Protein AF-A0A6P0TQ63-F1 (afdb_monomer)

Solvent-accessible surface area (backbone atoms only — not comparable to full-atom values): 8369 Å² total; per-residue (Å²): 56,49,77,62,45,78,77,49,82,92,78,60,78,89,77,54,54,70,71,58,41,39,39,38,28,65,90,31,95,62,35,43,60,29,34,37,50,71,69,49,43,51,52,42,26,65,61,61,66,53,63,97,56,58,50,64,32,22,23,27,24,18,20,85,80,46,47,73,66,56,53,50,51,51,52,52,38,28,59,70,70,43,59,78,96,61,38,52,49,78,66,51,50,52,52,35,56,47,24,26,52,54,20,53,70,36,85,55,59,41,64,47,73,55,70,59,81,83,46,37,89,38,50,60,67,58,52,23,61,74,46,61,58,54,60,67,63,50,49,53,65,68,62,69,60,76,88,128

Mean predicted aligned error: 5.59 Å

pLDDT: mean 84.67, std 12.22, range [37.53, 96.81]

Foldseek 3Di:
DQVVVVVFQDDDPVVADPLCCCAADPPHPNHQQLHADRVLQRLQCLLQVPHNQQRSLQSLLQAPPRDPVSLVVVLCCLQPPDPPVSHDDPLSVVSSVLSSVNSVPWPRGNSRPDDCVVCSVPDSVVVCVVRVNDNVVSCCSNPVDDDD

Sequence (148 aa):
MAEALSNFSLNKQSEIPWLVRLLENPKSPLALPGNIDLFGHDCLHLLLAQGTSGADEFTMGNDLKTNGLHILIFKVFTQFFYPVKYRFTSYQLQIFDRGLILGRQLRTRNIHQFDFKLVLDKTIAEMRSQFGIDLKQLEEFIYSIEPI

Radius of gyration: 14.85 Å; Cα contacts (8 Å, |Δi|>4): 177; chains: 1; bounding box: 40×33×35 Å

Structure (mmCIF, N/CA/C/O backbone):
data_AF-A0A6P0TQ63-F1
#
_entry.id   AF-A0A6P0TQ63-F1
#
loop_
_atom_site.group_PDB
_atom_site.id
_atom_site.type_symbol
_atom_site.label_atom_id
_atom_site.label_alt_id
_atom_site.label_comp_id
_atom_site.label_asym_id
_atom_site.label_entity_id
_atom_site.label_seq_id
_atom_site.pdbx_PDB_ins_code
_atom_site.Cartn_x
_atom_site.Cartn_y
_atom_site.Cartn_z
_atom_site.occupancy
_atom_site.B_iso_or_equiv
_atom_site.auth_seq_id
_atom_site.auth_comp_id
_atom_site.auth_asym_id
_atom_site.auth_atom_id
_atom_site.pdbx_PDB_model_num
ATOM 1 N N . MET A 1 1 ? -15.735 8.140 6.701 1.00 81.25 1 MET A N 1
ATOM 2 C CA . MET A 1 1 ? -14.989 7.582 5.553 1.00 81.25 1 MET A CA 1
ATOM 3 C C . MET A 1 1 ? -15.739 7.871 4.261 1.00 81.25 1 MET A C 1
ATOM 5 O O . MET A 1 1 ? -15.124 8.358 3.322 1.00 81.25 1 MET A O 1
ATOM 9 N N . ALA A 1 2 ? -17.060 7.650 4.232 1.00 80.06 2 ALA A N 1
ATOM 10 C CA . ALA A 1 2 ? -17.906 7.876 3.055 1.00 80.06 2 ALA A CA 1
ATOM 11 C C . ALA A 1 2 ? -17.765 9.274 2.412 1.00 80.06 2 ALA A C 1
ATOM 13 O O . ALA A 1 2 ? -17.568 9.364 1.206 1.00 80.06 2 ALA A O 1
ATOM 14 N N . GLU A 1 3 ? -17.802 10.348 3.208 1.00 79.62 3 GLU A N 1
ATOM 15 C CA . GLU A 1 3 ? -17.680 11.732 2.712 1.00 79.62 3 GLU A CA 1
ATOM 16 C C . GLU A 1 3 ? -16.316 12.026 2.058 1.00 79.62 3 GLU A C 1
ATOM 18 O O . GLU A 1 3 ? -16.228 12.731 1.056 1.00 79.62 3 GLU A O 1
ATOM 23 N N . ALA A 1 4 ? -15.234 11.455 2.591 1.00 77.75 4 ALA A N 1
ATOM 24 C CA . ALA A 1 4 ? -13.902 11.624 2.015 1.00 77.75 4 ALA A CA 1
ATOM 25 C C . ALA A 1 4 ? -13.747 10.833 0.702 1.00 77.75 4 ALA A C 1
ATOM 27 O O . ALA A 1 4 ? -13.147 11.332 -0.246 1.00 77.75 4 ALA A O 1
ATOM 28 N N . LEU A 1 5 ? -14.340 9.635 0.624 1.00 78.62 5 LEU A N 1
ATOM 29 C CA . LEU A 1 5 ? -14.336 8.785 -0.573 1.00 78.62 5 LEU A CA 1
ATOM 30 C C . LEU A 1 5 ? -15.142 9.38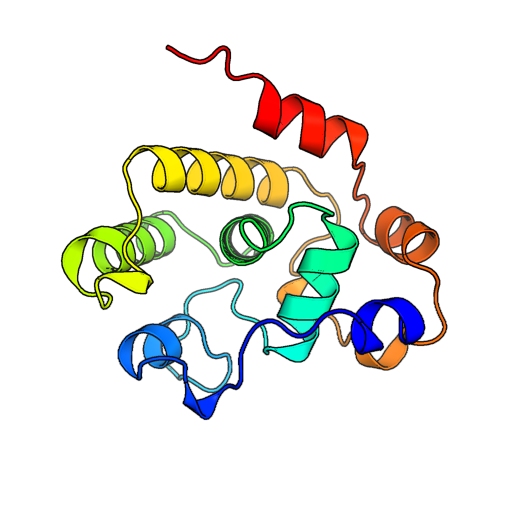0 -1.730 1.00 78.62 5 LEU A C 1
ATOM 32 O O . LEU A 1 5 ? -14.723 9.262 -2.875 1.00 78.62 5 LEU A O 1
ATOM 36 N N . SER A 1 6 ? -16.272 10.051 -1.473 1.00 73.75 6 SER A N 1
ATOM 37 C CA . SER A 1 6 ? -17.058 10.665 -2.559 1.00 73.75 6 SER A CA 1
ATOM 38 C C . SER A 1 6 ? -16.285 11.743 -3.323 1.00 73.75 6 SER A C 1
ATOM 40 O O . SER A 1 6 ? -16.593 12.012 -4.480 1.00 73.75 6 SER A O 1
ATOM 42 N N . ASN A 1 7 ? -15.265 12.324 -2.690 1.00 70.12 7 ASN A N 1
ATOM 43 C CA . ASN A 1 7 ? -14.386 13.330 -3.280 1.00 70.12 7 ASN A CA 1
ATOM 44 C C . ASN A 1 7 ? -13.062 12.740 -3.803 1.00 70.12 7 ASN A C 1
ATOM 46 O O . ASN A 1 7 ? -12.235 13.477 -4.335 1.00 70.12 7 ASN A O 1
ATOM 50 N N . PHE A 1 8 ? -12.851 11.427 -3.656 1.00 67.62 8 PHE A N 1
ATOM 51 C CA . PHE A 1 8 ? -11.594 10.743 -3.943 1.00 67.62 8 PHE A CA 1
ATOM 52 C C . PHE A 1 8 ? -11.859 9.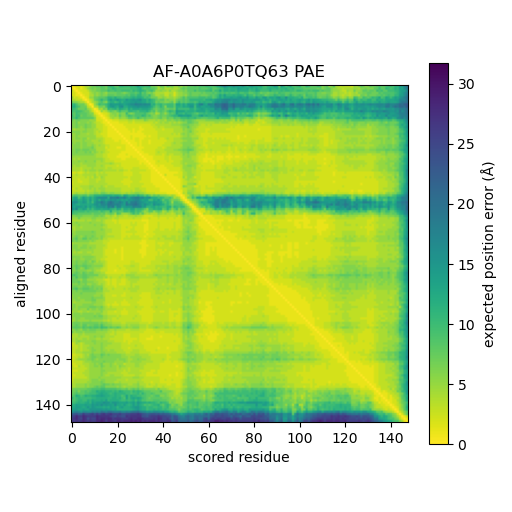481 -4.775 1.00 67.62 8 PHE A C 1
ATOM 54 O O . PHE A 1 8 ? -12.184 8.424 -4.246 1.00 67.62 8 PHE A O 1
ATOM 61 N N . SER A 1 9 ? -11.730 9.588 -6.099 1.00 63.28 9 SER A N 1
ATOM 62 C CA . SER A 1 9 ? -11.737 8.430 -6.999 1.00 63.28 9 SER A CA 1
ATOM 63 C C . SER A 1 9 ? -10.644 8.608 -8.040 1.00 63.28 9 SER A C 1
ATOM 65 O O . SER A 1 9 ? -10.647 9.590 -8.783 1.00 63.28 9 SER A O 1
ATOM 67 N N . LEU A 1 10 ? -9.685 7.681 -8.057 1.00 63.53 10 LEU A N 1
ATOM 68 C CA . LEU A 1 10 ? -8.471 7.836 -8.856 1.00 63.53 10 LEU A CA 1
ATOM 69 C C . LEU A 1 10 ? -8.588 7.214 -10.245 1.00 63.53 10 LEU A C 1
ATOM 71 O O . LEU A 1 10 ? -8.176 7.841 -11.214 1.00 63.53 10 LEU A O 1
ATOM 75 N N . ASN A 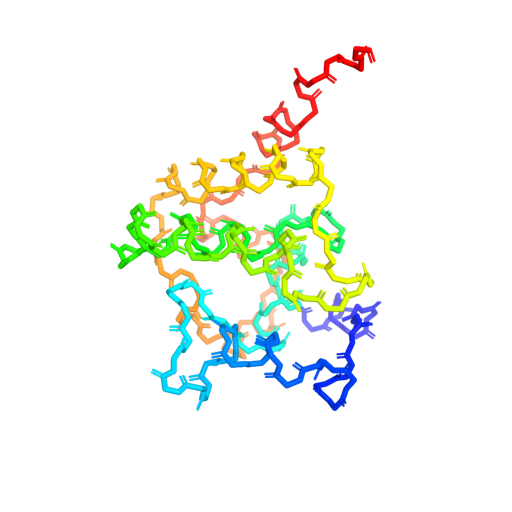1 11 ? -9.132 5.999 -10.366 1.00 64.38 11 ASN A N 1
ATOM 76 C CA . ASN A 1 11 ? -9.165 5.272 -11.640 1.00 64.38 11 ASN A CA 1
ATOM 77 C C . ASN A 1 11 ? -10.352 4.306 -11.737 1.00 64.38 11 ASN A C 1
ATOM 79 O O . ASN A 1 11 ? -10.730 3.659 -10.759 1.00 64.38 11 ASN A O 1
ATOM 83 N N . LYS A 1 12 ? -10.884 4.105 -12.951 1.00 69.12 12 LYS A N 1
ATOM 84 C CA . LYS A 1 12 ? -11.819 3.000 -13.218 1.00 69.12 12 LYS A CA 1
ATOM 85 C C . LYS A 1 12 ? -11.051 1.702 -13.449 1.00 69.12 12 LYS A C 1
ATOM 87 O O . LYS A 1 12 ? -10.067 1.671 -14.183 1.00 69.12 12 LYS A O 1
ATOM 92 N N . GLN A 1 13 ? -11.568 0.582 -12.938 1.00 68.00 13 GLN A N 1
ATOM 93 C CA . GLN A 1 13 ? -10.962 -0.748 -13.131 1.00 68.00 13 GLN A CA 1
ATOM 94 C C . GLN A 1 13 ? -10.694 -1.100 -14.602 1.00 68.00 13 GLN A C 1
ATOM 96 O O . GLN A 1 13 ? -9.727 -1.804 -14.896 1.00 68.00 13 GLN A O 1
ATOM 101 N N . SER A 1 14 ? -11.556 -0.637 -15.514 1.00 68.62 14 SER A N 1
ATOM 102 C CA . SER A 1 14 ? -11.458 -0.869 -16.959 1.00 68.62 14 SER A CA 1
ATOM 103 C C . SER A 1 14 ? -10.270 -0.168 -17.619 1.00 68.62 14 SER A C 1
ATOM 105 O O . SER A 1 14 ? -9.871 -0.562 -18.709 1.00 68.62 14 SER A O 1
ATOM 107 N N . GLU A 1 15 ? -9.701 0.849 -16.976 1.00 79.75 15 GLU A N 1
ATOM 108 C CA . GLU A 1 15 ? -8.590 1.655 -17.500 1.00 79.75 15 GLU A CA 1
ATOM 109 C C . GLU A 1 15 ? -7.220 1.116 -17.050 1.00 79.75 15 GLU A C 1
ATOM 111 O O . GLU A 1 15 ? -6.172 1.575 -17.524 1.00 79.75 15 GLU A O 1
ATOM 116 N N . ILE A 1 16 ? -7.229 0.113 -16.162 1.00 82.50 16 ILE A N 1
ATOM 117 C CA . ILE A 1 16 ? -6.035 -0.545 -15.636 1.00 82.50 16 ILE A CA 1
ATOM 118 C C . ILE A 1 16 ? -5.586 -1.643 -16.616 1.00 82.50 16 ILE A C 1
ATOM 120 O O . ILE A 1 16 ? -6.365 -2.560 -16.909 1.00 82.50 16 ILE A O 1
ATOM 124 N N . PRO A 1 17 ? -4.337 -1.594 -17.115 1.00 88.31 17 PRO A N 1
ATOM 125 C CA . PRO A 1 17 ? -3.803 -2.581 -18.046 1.00 88.31 17 PRO A CA 1
ATOM 126 C C . PRO A 1 17 ? -3.903 -4.011 -17.518 1.00 88.31 17 PRO A C 1
ATOM 128 O O . PRO A 1 17 ? -3.739 -4.260 -16.324 1.00 88.31 17 PRO A O 1
ATOM 131 N N . TRP A 1 18 ? -4.104 -4.972 -18.423 1.00 91.38 18 TRP A N 1
ATOM 132 C CA . TRP A 1 18 ? -4.254 -6.387 -18.065 1.00 91.38 18 TRP A CA 1
ATOM 133 C C . TRP A 1 18 ? -3.070 -6.921 -17.247 1.00 91.38 18 TRP A C 1
ATOM 135 O O . TRP A 1 18 ? -3.282 -7.707 -16.332 1.00 91.38 18 TRP A O 1
ATOM 145 N N . LEU A 1 19 ? -1.847 -6.472 -17.551 1.00 90.75 19 LEU A N 1
ATOM 146 C CA . LEU A 1 19 ? -0.644 -6.942 -16.873 1.00 90.75 19 LEU A CA 1
ATOM 147 C C . LEU A 1 19 ? -0.572 -6.454 -15.423 1.00 90.75 19 LEU A C 1
ATOM 149 O O . LEU A 1 19 ? -0.237 -7.228 -14.536 1.00 90.75 19 LEU A O 1
ATOM 153 N N . VAL A 1 20 ? -0.961 -5.199 -15.187 1.00 89.00 20 VAL A N 1
ATOM 154 C CA . VAL A 1 20 ? -1.102 -4.638 -13.836 1.00 89.00 20 VAL A CA 1
ATOM 155 C C . VAL A 1 20 ? -2.177 -5.422 -13.079 1.00 89.00 20 VAL A C 1
ATOM 157 O O . VAL A 1 20 ? -1.951 -5.928 -11.986 1.00 89.00 20 VAL A O 1
ATOM 160 N N . ARG A 1 21 ? -3.333 -5.658 -13.716 1.00 90.44 21 ARG A N 1
ATOM 161 C CA . ARG A 1 21 ? -4.417 -6.464 -13.129 1.00 90.44 21 ARG A CA 1
ATOM 162 C C . ARG A 1 21 ? -3.997 -7.900 -12.812 1.00 90.44 21 ARG A C 1
ATOM 164 O O . ARG A 1 21 ? -4.537 -8.472 -11.874 1.00 90.44 21 ARG A O 1
ATOM 171 N N . LEU A 1 22 ? -3.083 -8.491 -13.578 1.00 93.06 22 LEU A N 1
ATOM 172 C CA . LEU A 1 22 ? -2.606 -9.850 -13.335 1.00 93.06 22 LEU A CA 1
ATOM 173 C C . LEU A 1 22 ? -1.873 -9.959 -11.993 1.00 93.06 22 LEU A C 1
ATOM 175 O O . LEU A 1 22 ? -2.035 -10.964 -11.306 1.00 93.06 22 LEU A O 1
ATOM 179 N N . LEU A 1 23 ? -1.091 -8.945 -11.625 1.00 92.88 23 LEU A N 1
ATOM 180 C CA . LEU A 1 23 ? -0.277 -8.971 -10.411 1.00 92.88 23 LEU A CA 1
ATOM 181 C C . LEU A 1 23 ? -0.949 -8.297 -9.215 1.00 92.88 23 LEU A C 1
ATOM 183 O O . LEU A 1 23 ? -0.625 -8.642 -8.088 1.00 92.88 23 LEU A O 1
ATOM 187 N N . GLU A 1 24 ? -1.886 -7.375 -9.426 1.00 90.19 24 GLU A N 1
ATOM 188 C CA . GLU A 1 24 ? -2.400 -6.534 -8.333 1.00 90.19 24 GLU A CA 1
ATOM 189 C C . GLU A 1 24 ? -3.895 -6.720 -8.058 1.00 90.19 24 GLU A C 1
ATOM 191 O O . GLU A 1 24 ? -4.371 -6.375 -6.982 1.00 90.19 24 GLU A O 1
ATOM 196 N N . ASN A 1 25 ? -4.669 -7.291 -8.988 1.00 90.06 25 ASN A N 1
ATOM 197 C CA . ASN A 1 25 ? -6.100 -7.486 -8.756 1.00 90.06 25 ASN A CA 1
ATOM 198 C C . ASN A 1 25 ? -6.341 -8.719 -7.867 1.00 90.06 25 ASN A C 1
ATOM 200 O O . ASN A 1 25 ? -5.964 -9.812 -8.288 1.00 90.06 25 ASN A O 1
ATOM 204 N N . PRO A 1 26 ? -7.076 -8.618 -6.742 1.00 90.75 26 PRO A N 1
ATOM 205 C CA . PRO A 1 26 ? -7.367 -9.766 -5.873 1.00 90.75 26 PRO A CA 1
ATOM 206 C C . PRO A 1 26 ? -8.085 -10.938 -6.550 1.00 90.75 26 PRO A C 1
ATOM 208 O O . PRO A 1 26 ? -8.033 -12.068 -6.076 1.00 90.75 26 PRO A O 1
ATOM 211 N N . LYS A 1 27 ? -8.785 -10.688 -7.664 1.00 91.06 27 LYS A N 1
ATOM 212 C CA . LYS A 1 27 ? -9.451 -11.734 -8.457 1.00 91.06 27 LYS A CA 1
ATOM 213 C C . LYS A 1 27 ? -8.488 -12.486 -9.378 1.00 91.06 27 LYS A C 1
ATOM 215 O O . LYS A 1 27 ? -8.899 -13.453 -10.015 1.00 91.06 27 LYS A O 1
ATOM 220 N N . SER A 1 28 ? -7.247 -12.024 -9.510 1.00 92.25 28 SER A N 1
ATOM 221 C CA . SER A 1 28 ? -6.223 -12.708 -10.287 1.00 92.25 28 SER A CA 1
ATOM 222 C C . SER A 1 28 ? -5.655 -13.887 -9.493 1.00 92.25 28 SER A C 1
ATOM 224 O O . SER A 1 28 ? -5.274 -13.713 -8.337 1.00 92.25 28 SER A O 1
ATOM 226 N N . PRO A 1 29 ? -5.504 -15.077 -10.101 1.00 92.00 29 PRO A N 1
ATOM 227 C CA . PRO A 1 29 ? -4.842 -16.206 -9.448 1.00 92.00 29 PRO A CA 1
ATOM 228 C C . PRO A 1 29 ? -3.335 -15.981 -9.241 1.00 92.00 29 PRO A C 1
ATOM 230 O O . PRO A 1 29 ? -2.709 -16.723 -8.491 1.00 92.00 29 PRO A O 1
ATOM 233 N N . LEU A 1 30 ? -2.752 -14.983 -9.916 1.00 93.62 30 LEU A N 1
ATOM 234 C CA . LEU A 1 30 ? -1.338 -14.608 -9.816 1.00 93.62 30 LEU A CA 1
ATOM 235 C C . LEU A 1 30 ? -1.128 -13.305 -9.035 1.00 93.62 30 LEU A C 1
ATOM 237 O O . LEU A 1 30 ? -0.049 -12.718 -9.110 1.00 93.62 30 LEU A O 1
ATOM 241 N N . ALA A 1 31 ? -2.153 -12.844 -8.312 1.00 94.88 31 ALA A N 1
ATOM 242 C CA . ALA A 1 31 ? -2.050 -11.637 -7.513 1.00 94.88 31 ALA A CA 1
ATOM 243 C C . ALA A 1 31 ? -0.924 -11.775 -6.481 1.00 94.88 31 ALA A C 1
ATOM 245 O O . ALA A 1 31 ? -0.859 -12.748 -5.723 1.00 94.88 31 ALA A O 1
ATOM 246 N N . LEU A 1 32 ? -0.042 -10.785 -6.446 1.00 95.75 32 LEU A N 1
ATOM 247 C CA . LEU A 1 32 ? 0.994 -10.682 -5.438 1.00 95.75 32 LEU A CA 1
ATOM 248 C C . LEU A 1 32 ? 0.354 -10.376 -4.074 1.00 95.75 32 LEU A C 1
ATOM 250 O O . LEU A 1 32 ? -0.727 -9.781 -4.013 1.00 95.75 32 LEU A O 1
ATOM 254 N N . PRO A 1 33 ? 0.981 -10.798 -2.963 1.00 95.12 33 PRO A N 1
ATOM 255 C CA . PRO A 1 33 ? 0.477 -10.496 -1.625 1.00 95.12 33 PRO A CA 1
ATOM 256 C C . PRO A 1 33 ? 0.364 -8.988 -1.388 1.00 95.12 33 PRO A C 1
ATOM 258 O O . PRO A 1 33 ? 1.093 -8.213 -2.000 1.00 95.12 33 PRO A O 1
ATOM 261 N N . GLY A 1 34 ? -0.549 -8.573 -0.516 1.00 92.06 34 GLY A N 1
ATOM 262 C CA . GLY A 1 34 ? -0.919 -7.168 -0.339 1.00 92.06 34 GLY A CA 1
ATOM 263 C C . GLY A 1 34 ? -1.957 -6.654 -1.340 1.00 92.06 34 GLY A C 1
ATOM 264 O O . GLY A 1 34 ? -2.412 -5.528 -1.186 1.00 92.06 34 GLY A O 1
ATOM 265 N N . ASN A 1 35 ? -2.382 -7.463 -2.319 1.00 92.69 35 ASN A N 1
ATOM 266 C CA . ASN A 1 35 ? -3.445 -7.076 -3.249 1.00 92.69 35 ASN A CA 1
ATOM 267 C C . ASN A 1 35 ? -4.729 -6.649 -2.520 1.00 92.69 35 ASN A C 1
ATOM 269 O O . ASN A 1 35 ? -5.140 -7.254 -1.529 1.00 92.69 35 ASN A O 1
ATOM 273 N N . ILE A 1 36 ? -5.380 -5.620 -3.050 1.00 91.12 36 ILE A N 1
ATOM 274 C CA . ILE A 1 36 ? -6.625 -5.068 -2.522 1.00 91.12 36 ILE A CA 1
ATOM 275 C C . ILE A 1 36 ? -7.509 -4.613 -3.687 1.00 91.12 36 ILE A C 1
ATOM 277 O O . ILE A 1 36 ? -7.023 -4.335 -4.785 1.00 91.12 36 ILE A O 1
ATOM 281 N N . ASP A 1 37 ? -8.829 -4.603 -3.499 1.00 89.38 37 ASP A N 1
ATOM 282 C CA . ASP A 1 37 ? -9.722 -4.072 -4.525 1.00 89.38 37 ASP A CA 1
ATOM 283 C C . ASP A 1 37 ? -9.633 -2.538 -4.591 1.00 89.38 37 ASP A C 1
ATOM 285 O O . ASP A 1 37 ? -9.108 -1.889 -3.690 1.00 89.38 37 ASP A O 1
ATOM 289 N N . LEU A 1 38 ? -10.145 -1.938 -5.672 1.00 86.50 38 LEU A N 1
ATOM 290 C CA . LEU A 1 38 ? -10.053 -0.483 -5.859 1.00 86.50 38 LEU A CA 1
ATOM 291 C C . LEU A 1 38 ? -10.681 0.309 -4.716 1.00 86.50 38 LEU A C 1
ATOM 293 O O . LEU A 1 38 ? -10.178 1.360 -4.342 1.00 86.50 38 LEU A O 1
ATOM 297 N N . PHE A 1 39 ? -11.769 -0.207 -4.150 1.00 88.38 39 PHE A N 1
ATOM 298 C CA . PHE A 1 39 ? -12.441 0.452 -3.045 1.00 88.38 39 PHE A CA 1
ATOM 299 C C . PHE A 1 39 ? -11.561 0.471 -1.791 1.00 88.38 39 PHE A C 1
ATOM 301 O O . PHE A 1 39 ? -11.396 1.521 -1.171 1.00 88.38 39 PHE A O 1
ATOM 308 N N . GLY A 1 40 ? -10.964 -0.665 -1.430 1.00 89.81 40 GLY A N 1
ATOM 309 C CA . GLY A 1 40 ? -10.024 -0.735 -0.320 1.00 89.81 40 GLY A CA 1
ATOM 310 C C . GLY A 1 40 ? -8.755 0.076 -0.584 1.00 89.81 40 GLY A C 1
ATOM 311 O O .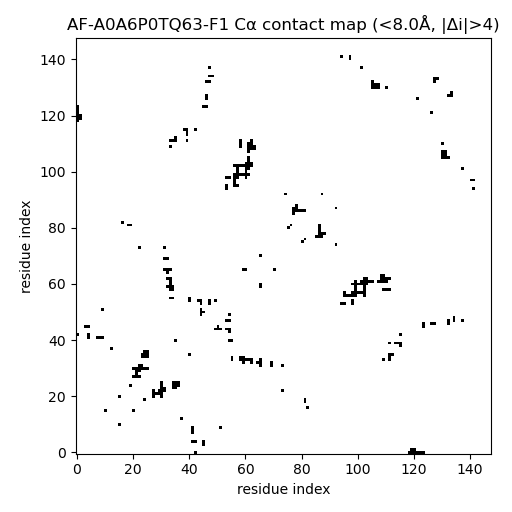 GLY A 1 40 ? -8.269 0.750 0.320 1.00 89.81 40 GLY A O 1
ATOM 312 N N . HIS A 1 41 ? -8.247 0.068 -1.817 1.00 87.56 41 HIS A N 1
ATOM 313 C CA . HIS A 1 41 ? -7.110 0.886 -2.241 1.00 87.56 41 HIS A CA 1
ATOM 314 C C . HIS A 1 41 ? -7.382 2.383 -2.021 1.00 87.56 41 HIS A C 1
ATOM 316 O O . HIS A 1 41 ? -6.585 3.071 -1.384 1.00 87.56 41 HIS A O 1
ATOM 322 N N . ASP A 1 42 ? -8.540 2.881 -2.464 1.00 86.38 42 ASP A N 1
ATOM 323 C CA . ASP A 1 42 ? -8.939 4.279 -2.270 1.00 86.38 42 ASP A CA 1
ATOM 324 C C . ASP A 1 42 ? -9.132 4.607 -0.776 1.00 86.38 42 ASP A C 1
ATOM 326 O O . ASP A 1 42 ? -8.705 5.664 -0.306 1.00 86.38 42 ASP A O 1
ATOM 330 N N . CYS A 1 43 ? -9.687 3.675 0.011 1.00 89.38 43 CYS A N 1
ATOM 331 C CA . CYS A 1 43 ? -9.755 3.813 1.470 1.00 89.38 43 CYS A CA 1
ATOM 332 C C . CYS A 1 43 ? -8.364 3.939 2.101 1.00 89.38 43 CYS A C 1
ATOM 334 O O . CYS A 1 43 ? -8.163 4.764 2.992 1.00 89.38 43 CYS A O 1
ATOM 336 N N . LEU A 1 44 ? -7.401 3.136 1.654 1.00 88.38 44 LEU A N 1
ATOM 337 C CA . LEU A 1 44 ? -6.040 3.171 2.174 1.00 88.38 44 LEU A CA 1
ATOM 338 C C . LEU A 1 44 ? -5.315 4.460 1.818 1.00 88.38 44 LEU A C 1
ATOM 340 O O . LEU A 1 44 ? -4.666 5.025 2.694 1.00 88.38 44 LEU A O 1
ATOM 344 N N . HIS A 1 45 ? -5.474 4.979 0.601 1.00 85.19 45 HIS A N 1
ATOM 345 C CA . HIS A 1 45 ? -4.925 6.292 0.243 1.00 85.19 45 HIS A CA 1
ATOM 346 C C . HIS A 1 45 ? -5.428 7.398 1.172 1.00 85.19 45 HIS A C 1
ATOM 348 O O . HIS A 1 45 ? -4.632 8.195 1.674 1.00 85.19 45 HIS A O 1
ATOM 354 N N . LEU A 1 46 ? -6.725 7.400 1.496 1.00 86.56 46 LEU A N 1
ATOM 355 C CA . LEU A 1 46 ? -7.288 8.343 2.468 1.00 86.56 46 LEU A CA 1
ATOM 356 C C . LEU A 1 46 ? -6.681 8.175 3.867 1.00 86.56 46 LEU A C 1
ATOM 358 O O . LEU A 1 46 ? -6.389 9.158 4.556 1.00 86.56 46 LEU A O 1
ATOM 362 N N . LEU A 1 47 ? -6.472 6.933 4.304 1.00 87.69 47 LEU A N 1
ATOM 363 C CA . LEU A 1 47 ? -5.895 6.648 5.617 1.00 87.69 47 LEU A CA 1
ATOM 364 C C . LEU A 1 47 ? -4.418 7.017 5.698 1.00 87.69 47 LEU A C 1
ATOM 366 O O . LEU A 1 47 ? -3.989 7.517 6.733 1.00 87.69 47 LEU A O 1
ATOM 370 N N . LEU A 1 48 ? -3.661 6.833 4.625 1.00 82.94 48 LEU A N 1
ATOM 371 C CA . LEU A 1 48 ? -2.232 7.125 4.594 1.00 82.94 48 LEU A CA 1
ATOM 372 C C . LEU A 1 48 ? -1.932 8.604 4.337 1.00 82.94 48 LEU A C 1
ATOM 374 O O . LEU A 1 48 ? -0.838 9.042 4.666 1.00 82.94 48 LEU A O 1
ATOM 378 N N . ALA A 1 49 ? -2.881 9.370 3.786 1.00 74.12 49 ALA A N 1
ATOM 379 C CA . ALA A 1 49 ? -2.689 10.768 3.377 1.00 74.12 49 ALA A CA 1
ATOM 380 C C . ALA A 1 49 ? -1.494 10.995 2.424 1.00 74.12 49 ALA A C 1
ATOM 382 O O . ALA A 1 49 ? -1.022 12.117 2.285 1.00 74.12 49 ALA A O 1
ATOM 383 N N . GLN A 1 50 ? -1.028 9.953 1.725 1.00 62.94 50 GLN A N 1
ATOM 384 C CA . GLN A 1 50 ? 0.153 10.007 0.847 1.00 62.94 50 GLN A CA 1
ATOM 385 C C . GLN A 1 50 ? -0.163 10.467 -0.592 1.00 62.94 50 GLN A C 1
ATOM 387 O O . GLN A 1 50 ? 0.670 10.373 -1.492 1.00 62.94 50 GLN A O 1
ATOM 392 N N . GLY A 1 51 ? -1.363 10.992 -0.848 1.00 58.91 51 GLY A N 1
ATOM 393 C CA . GLY A 1 51 ? -1.806 11.290 -2.210 1.00 58.91 51 GLY A CA 1
ATOM 394 C C . GLY A 1 51 ? -2.098 10.004 -2.986 1.00 58.91 51 GLY A C 1
ATOM 395 O O . GLY A 1 51 ? -2.759 9.124 -2.457 1.00 58.91 51 GLY A O 1
ATOM 396 N N . THR A 1 52 ? -1.661 9.909 -4.246 1.00 50.38 52 THR A N 1
ATOM 397 C CA . THR A 1 52 ? -1.932 8.758 -5.138 1.00 50.38 52 THR A CA 1
ATOM 398 C C . THR A 1 52 ? -0.788 7.742 -5.212 1.00 50.38 52 THR A C 1
ATOM 400 O O . THR A 1 52 ? -0.867 6.790 -5.982 1.00 50.38 52 THR A O 1
ATOM 403 N N . SER A 1 53 ? 0.301 7.970 -4.479 1.00 55.53 53 SER A N 1
ATOM 404 C CA . SER A 1 53 ? 1.509 7.137 -4.441 1.00 55.53 53 SER A CA 1
ATOM 405 C C . SER A 1 53 ? 1.645 6.641 -3.008 1.00 55.53 53 SER A C 1
ATOM 407 O O . SER A 1 53 ? 1.631 7.484 -2.120 1.00 55.53 53 SER A O 1
ATOM 409 N N . GLY A 1 54 ? 1.716 5.336 -2.737 1.00 59.47 54 GLY A N 1
ATOM 410 C CA . GLY A 1 54 ? 1.842 4.890 -1.339 1.00 59.47 54 GLY A CA 1
ATOM 411 C C . GLY A 1 54 ? 1.149 3.585 -0.973 1.00 59.47 54 GLY A C 1
ATOM 412 O O . GLY A 1 54 ? 1.635 2.836 -0.124 1.00 59.47 54 GLY A O 1
ATOM 413 N N . ALA A 1 55 ? -0.038 3.333 -1.528 1.00 62.19 55 ALA A N 1
ATOM 414 C CA . ALA A 1 55 ? -0.917 2.299 -0.983 1.00 62.19 55 ALA A CA 1
ATOM 415 C C . ALA A 1 55 ? -0.432 0.874 -1.287 1.00 62.19 55 ALA A C 1
ATOM 417 O O . ALA A 1 55 ? -0.540 -0.007 -0.428 1.00 62.19 55 ALA A O 1
ATOM 418 N N . ASP A 1 56 ? 0.132 0.642 -2.470 1.00 67.31 56 ASP A N 1
ATOM 419 C CA . ASP A 1 56 ? 0.518 -0.701 -2.913 1.00 67.31 56 ASP A CA 1
ATOM 420 C C . ASP A 1 56 ? 1.792 -1.170 -2.199 1.00 67.31 56 ASP A C 1
ATOM 422 O O . ASP A 1 56 ? 1.865 -2.281 -1.671 1.00 67.31 56 ASP A O 1
ATOM 426 N N . GLU A 1 57 ? 2.784 -0.292 -2.066 1.00 81.25 57 GLU A N 1
ATOM 427 C CA . GLU A 1 57 ? 3.999 -0.558 -1.299 1.00 81.25 57 GLU A CA 1
ATOM 428 C C . GLU A 1 57 ? 3.708 -0.806 0.182 1.00 81.25 57 GLU A C 1
ATOM 430 O O . GLU A 1 57 ? 4.277 -1.712 0.802 1.00 81.25 57 GLU A O 1
ATOM 435 N N . PHE A 1 58 ? 2.783 -0.036 0.749 1.00 85.69 58 PHE A N 1
ATOM 436 C CA . PHE A 1 58 ? 2.379 -0.175 2.137 1.00 85.69 58 PHE A CA 1
ATOM 437 C C . PHE A 1 58 ? 1.649 -1.497 2.385 1.00 85.69 58 PHE A C 1
ATOM 439 O O . PHE A 1 58 ? 1.961 -2.206 3.345 1.00 85.69 58 PHE A O 1
ATOM 446 N N . THR A 1 59 ? 0.703 -1.869 1.521 1.00 90.62 59 THR A N 1
ATOM 447 C CA . THR A 1 59 ? -0.053 -3.123 1.662 1.00 90.62 59 THR A CA 1
ATOM 448 C C . THR A 1 59 ? 0.823 -4.347 1.454 1.00 90.62 59 THR A C 1
ATOM 450 O O . THR A 1 59 ? 0.737 -5.282 2.257 1.00 90.62 59 THR A O 1
ATOM 453 N N . MET A 1 60 ? 1.731 -4.322 0.471 1.00 94.06 60 MET A N 1
ATOM 454 C CA . MET A 1 60 ? 2.755 -5.358 0.316 1.00 94.06 60 MET A CA 1
ATOM 455 C C . MET A 1 60 ? 3.623 -5.467 1.576 1.00 94.06 60 MET A C 1
ATOM 457 O O . MET A 1 60 ? 3.880 -6.572 2.048 1.00 94.06 60 MET A O 1
ATOM 461 N N . GLY A 1 61 ? 4.053 -4.349 2.167 1.00 92.75 61 GLY A N 1
ATOM 462 C CA . GLY A 1 61 ? 4.834 -4.353 3.410 1.00 92.75 61 GLY A CA 1
ATOM 463 C C . GLY A 1 61 ? 4.053 -4.882 4.615 1.00 92.75 61 GLY A C 1
ATOM 464 O O . GLY A 1 61 ? 4.617 -5.523 5.508 1.00 92.75 61 GLY A O 1
ATOM 465 N N . ASN A 1 62 ? 2.747 -4.625 4.648 1.00 94.75 62 ASN A N 1
ATOM 466 C CA . ASN A 1 62 ? 1.855 -4.990 5.741 1.00 94.75 62 ASN A CA 1
ATOM 467 C C . ASN A 1 62 ? 1.349 -6.443 5.687 1.00 94.75 62 ASN A C 1
ATOM 469 O O . ASN A 1 62 ? 0.978 -7.009 6.720 1.00 94.75 62 ASN A O 1
ATOM 473 N N . ASP A 1 63 ? 1.376 -7.075 4.517 1.00 96.38 63 ASP A N 1
ATOM 474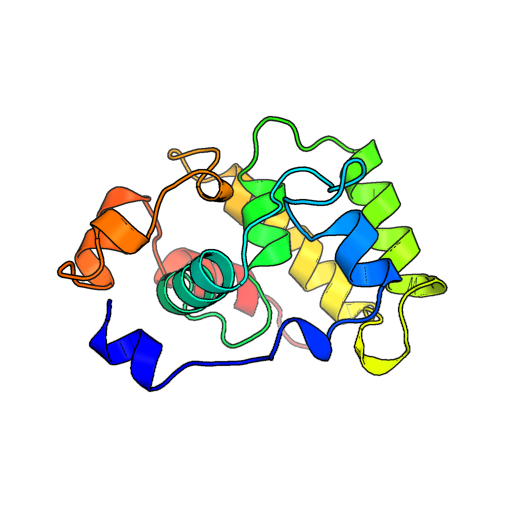 C CA . ASP A 1 63 ? 1.031 -8.487 4.360 1.00 96.38 63 ASP A CA 1
ATOM 475 C C . ASP A 1 63 ? 2.138 -9.403 4.918 1.00 96.38 63 ASP A C 1
ATOM 477 O O . ASP A 1 63 ? 3.326 -9.251 4.630 1.00 96.38 63 ASP A O 1
ATOM 481 N N . LEU A 1 64 ? 1.749 -10.373 5.748 1.00 95.81 64 LEU A N 1
ATOM 482 C CA . LEU A 1 64 ? 2.642 -11.390 6.316 1.00 95.81 64 LEU A CA 1
ATOM 483 C C . LEU A 1 64 ? 3.136 -12.423 5.290 1.00 95.81 64 LEU A C 1
ATOM 485 O O . LEU A 1 64 ? 4.134 -13.095 5.539 1.00 95.81 64 LEU A O 1
ATOM 489 N N . LYS 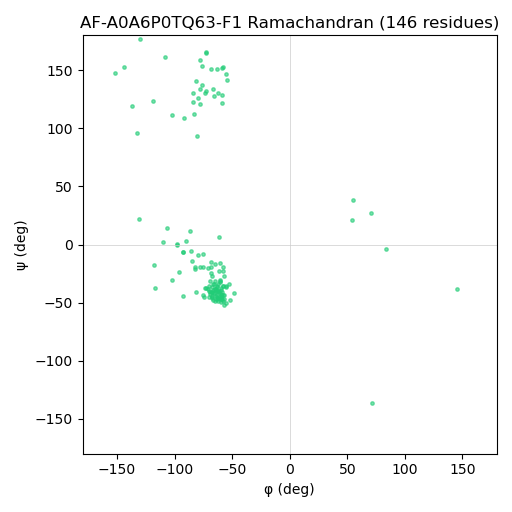A 1 65 ? 2.452 -12.574 4.154 1.00 96.38 65 LYS A N 1
ATOM 490 C CA . LYS A 1 65 ? 2.828 -13.492 3.068 1.00 96.38 65 LYS A CA 1
ATOM 491 C C . LYS A 1 65 ? 3.838 -12.877 2.098 1.00 96.38 65 LYS A C 1
ATOM 493 O O . LYS A 1 65 ? 4.435 -13.602 1.296 1.00 96.38 65 LYS A O 1
ATOM 498 N N . THR A 1 66 ? 4.045 -11.561 2.137 1.00 96.69 66 THR A N 1
ATOM 499 C CA . THR A 1 66 ? 5.028 -10.895 1.278 1.00 96.69 66 THR A CA 1
ATOM 500 C C . THR A 1 66 ? 6.439 -11.342 1.638 1.00 96.69 66 THR A C 1
ATOM 502 O O . THR A 1 66 ? 6.872 -11.247 2.783 1.00 96.69 66 THR A O 1
ATOM 505 N N . ASN A 1 67 ? 7.194 -11.788 0.635 1.00 95.69 67 ASN A N 1
ATOM 506 C CA . ASN A 1 67 ? 8.581 -12.213 0.783 1.00 95.69 67 ASN A CA 1
ATOM 507 C C . ASN A 1 67 ? 9.464 -11.527 -0.275 1.00 95.69 67 ASN A C 1
ATOM 509 O O . ASN A 1 67 ? 8.975 -10.781 -1.126 1.00 95.69 67 ASN A O 1
ATOM 513 N N . GLY A 1 68 ? 10.775 -11.773 -0.216 1.00 96.38 68 GLY A N 1
ATOM 514 C CA . GLY A 1 68 ? 11.742 -11.145 -1.121 1.00 96.38 68 GLY A CA 1
ATOM 515 C C . GLY A 1 68 ? 11.508 -11.453 -2.603 1.00 96.38 68 GLY A C 1
ATOM 516 O O . GLY A 1 68 ? 11.742 -10.585 -3.439 1.00 96.38 68 GLY A O 1
ATOM 517 N N . LEU A 1 69 ? 10.990 -12.641 -2.936 1.00 96.69 69 LEU A N 1
ATOM 518 C CA . LEU A 1 69 ? 10.684 -13.008 -4.318 1.00 96.69 69 LEU A CA 1
ATOM 519 C C . LEU A 1 69 ? 9.500 -12.197 -4.856 1.00 96.69 69 LEU A C 1
ATOM 521 O O . LEU A 1 69 ? 9.582 -11.683 -5.966 1.00 96.69 69 LEU A O 1
ATOM 525 N N . HIS A 1 70 ? 8.439 -12.017 -4.064 1.00 96.81 70 HIS A N 1
ATOM 526 C CA . HIS A 1 70 ? 7.300 -11.174 -4.452 1.00 96.81 70 HIS A CA 1
ATOM 527 C C . HIS A 1 70 ? 7.731 -9.727 -4.715 1.00 96.81 70 HIS A C 1
ATOM 529 O O . HIS A 1 70 ? 7.340 -9.136 -5.717 1.00 96.81 70 HIS A O 1
ATOM 535 N N . ILE A 1 71 ? 8.591 -9.187 -3.848 1.00 95.69 71 ILE A N 1
ATOM 536 C CA . ILE A 1 71 ? 9.149 -7.836 -3.990 1.00 95.69 71 ILE A CA 1
ATOM 537 C C . ILE A 1 71 ? 9.992 -7.725 -5.263 1.00 95.69 71 ILE A C 1
ATOM 539 O O . ILE A 1 71 ? 9.854 -6.759 -6.012 1.00 95.69 71 ILE A O 1
ATOM 543 N N . LEU A 1 72 ? 10.847 -8.716 -5.532 1.00 96.50 72 LEU A N 1
ATOM 544 C CA . LEU A 1 72 ? 11.668 -8.742 -6.739 1.00 96.50 72 LEU A CA 1
ATOM 545 C C . LEU A 1 72 ? 10.806 -8.800 -8.005 1.00 96.50 72 LEU A C 1
ATOM 547 O O . LEU A 1 72 ? 11.047 -8.031 -8.933 1.00 96.50 72 LEU A O 1
ATOM 551 N N . ILE A 1 73 ? 9.794 -9.675 -8.031 1.00 95.88 73 ILE A N 1
ATOM 552 C CA . ILE A 1 73 ? 8.846 -9.778 -9.146 1.00 95.88 73 ILE A CA 1
ATOM 553 C C . ILE A 1 73 ? 8.175 -8.423 -9.367 1.00 95.88 73 ILE A C 1
ATOM 555 O O . ILE A 1 73 ? 8.246 -7.897 -10.474 1.00 95.88 73 ILE A O 1
ATOM 559 N N . PHE A 1 74 ? 7.600 -7.816 -8.326 1.00 95.12 74 PHE A N 1
ATOM 560 C CA . PHE A 1 74 ? 6.930 -6.522 -8.452 1.00 95.12 74 PHE A CA 1
ATOM 561 C C . PHE A 1 74 ? 7.851 -5.457 -9.060 1.00 95.12 74 PHE A C 1
ATOM 563 O O . PHE A 1 74 ? 7.499 -4.846 -10.066 1.00 95.12 74 PHE A O 1
ATOM 570 N N . LYS A 1 75 ? 9.069 -5.296 -8.524 1.00 95.00 75 LYS A N 1
ATOM 571 C CA . LYS A 1 75 ? 10.054 -4.325 -9.033 1.00 95.00 75 LYS A CA 1
ATOM 572 C C . LYS A 1 75 ? 10.427 -4.567 -10.496 1.00 95.00 75 LYS A C 1
ATOM 574 O O . LYS A 1 75 ? 10.489 -3.628 -11.281 1.00 95.00 75 LYS A O 1
ATOM 579 N N . VAL A 1 76 ? 10.649 -5.819 -10.891 1.00 96.06 76 VAL A N 1
ATOM 580 C CA . VAL A 1 76 ? 10.974 -6.159 -12.285 1.00 96.06 76 VAL A CA 1
ATOM 581 C C . VAL A 1 76 ? 9.813 -5.801 -13.218 1.00 96.06 76 VAL A C 1
ATOM 583 O O . VAL A 1 76 ? 10.022 -5.213 -14.282 1.00 96.06 76 VAL A O 1
ATOM 586 N N . PHE A 1 77 ? 8.577 -6.109 -12.826 1.00 95.06 77 PHE A N 1
ATOM 587 C CA . PHE A 1 77 ? 7.406 -5.794 -13.640 1.00 95.06 77 PHE A CA 1
ATOM 588 C C . PHE A 1 77 ? 7.158 -4.290 -13.746 1.00 95.06 77 PHE A C 1
ATOM 590 O O . PHE A 1 77 ? 6.972 -3.802 -14.866 1.00 95.06 77 PHE A O 1
ATOM 597 N N . THR A 1 78 ? 7.255 -3.547 -12.643 1.00 92.81 78 THR A N 1
ATOM 598 C CA . THR A 1 78 ? 7.107 -2.086 -12.654 1.00 92.81 78 THR A CA 1
ATOM 599 C C . THR A 1 78 ? 8.244 -1.382 -13.388 1.00 92.81 78 THR A C 1
ATOM 601 O O . THR A 1 78 ? 8.017 -0.326 -13.960 1.00 92.81 78 THR A O 1
ATOM 604 N N . GLN A 1 79 ? 9.453 -1.935 -13.465 1.00 94.12 79 GLN A N 1
ATOM 605 C CA . GLN A 1 79 ? 10.539 -1.298 -14.223 1.00 94.12 79 GLN A CA 1
ATOM 606 C C . GLN A 1 79 ? 10.479 -1.577 -15.728 1.00 94.12 79 GLN A C 1
ATOM 608 O O . GLN A 1 79 ? 10.736 -0.680 -16.534 1.00 94.12 79 GLN A O 1
ATOM 613 N N . PHE A 1 80 ? 10.154 -2.809 -16.125 1.00 94.06 80 PHE A N 1
ATOM 614 C CA . PHE A 1 80 ? 10.405 -3.260 -17.499 1.00 94.06 80 PHE A CA 1
ATOM 615 C C . PHE A 1 80 ? 9.139 -3.615 -18.278 1.00 94.06 80 PHE A C 1
ATOM 617 O O . PHE A 1 80 ? 9.048 -3.322 -19.473 1.00 94.06 80 PHE A O 1
ATOM 624 N N . PHE A 1 81 ? 8.147 -4.218 -17.625 1.00 93.88 81 PHE A N 1
ATOM 625 C CA . PHE A 1 81 ? 7.019 -4.841 -18.324 1.00 93.88 81 PHE A CA 1
ATOM 626 C C . PHE A 1 81 ? 5.748 -3.996 -18.305 1.00 93.88 81 PHE A C 1
ATOM 628 O O . PHE A 1 81 ? 4.963 -4.039 -19.252 1.00 93.88 81 PHE A O 1
ATOM 635 N N . TYR A 1 82 ? 5.547 -3.197 -17.260 1.00 92.81 82 TYR A N 1
ATOM 636 C CA . TYR A 1 82 ? 4.385 -2.325 -17.153 1.00 92.81 82 TYR A CA 1
ATOM 637 C C . TYR A 1 82 ? 4.368 -1.276 -18.276 1.00 92.81 82 TYR A C 1
ATOM 639 O O . TYR A 1 82 ? 5.428 -0.887 -18.781 1.00 92.81 82 TYR A O 1
ATOM 647 N N . PRO A 1 83 ? 3.183 -0.803 -18.710 1.00 90.00 83 PRO A N 1
ATOM 648 C CA . PRO A 1 83 ? 3.097 0.300 -19.663 1.00 90.00 83 PRO A CA 1
ATOM 649 C C . PRO A 1 83 ? 3.773 1.552 -19.110 1.00 90.00 83 PRO A C 1
ATOM 651 O O . PRO A 1 83 ? 3.771 1.755 -17.902 1.00 90.00 83 PRO A O 1
ATOM 654 N N . VAL A 1 84 ? 4.292 2.418 -19.986 1.00 87.25 84 VAL A N 1
ATOM 655 C CA . VAL A 1 84 ? 5.128 3.577 -19.606 1.00 87.25 84 VAL A CA 1
ATOM 656 C C . VAL A 1 84 ? 4.523 4.409 -18.467 1.00 87.25 84 VAL A C 1
ATOM 658 O O . VAL A 1 84 ? 5.240 4.750 -17.535 1.00 87.25 84 VAL A O 1
ATOM 661 N N . LYS A 1 85 ? 3.204 4.656 -18.480 1.00 86.06 85 LYS A N 1
ATOM 662 C CA . LYS A 1 85 ? 2.509 5.415 -17.422 1.00 86.06 85 LYS A CA 1
ATOM 663 C C . LYS A 1 85 ? 2.490 4.756 -16.029 1.00 86.06 85 LYS A C 1
ATOM 665 O O . LYS A 1 85 ? 2.198 5.439 -15.061 1.00 86.06 85 LYS A O 1
ATOM 670 N N . TYR A 1 86 ? 2.774 3.458 -15.933 1.00 84.75 86 TYR A N 1
ATOM 671 C CA . TYR A 1 86 ? 2.846 2.691 -14.681 1.00 84.75 86 TYR A CA 1
ATOM 672 C C . TYR A 1 86 ? 4.276 2.269 -14.336 1.00 84.75 86 TYR A C 1
ATOM 674 O O . TYR A 1 86 ? 4.476 1.539 -13.367 1.00 84.75 86 TYR A O 1
ATOM 682 N N . ARG A 1 87 ? 5.273 2.663 -15.141 1.00 90.19 87 ARG A N 1
ATOM 683 C CA . ARG A 1 87 ? 6.648 2.269 -14.861 1.00 90.19 87 ARG A CA 1
ATOM 684 C C . ARG A 1 87 ? 7.234 3.087 -13.729 1.00 90.19 87 ARG A C 1
ATOM 686 O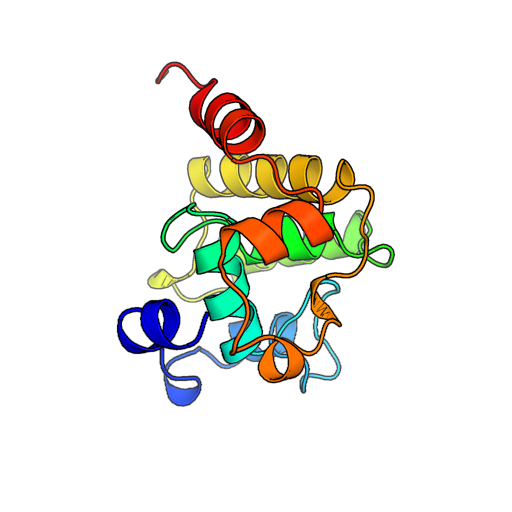 O . ARG A 1 87 ? 7.081 4.305 -13.702 1.00 90.19 87 ARG A O 1
ATOM 693 N N . PHE A 1 88 ? 7.944 2.416 -12.834 1.00 90.12 88 PHE A N 1
ATOM 694 C CA . PHE A 1 88 ? 8.581 3.081 -11.708 1.00 90.12 88 PHE A CA 1
ATOM 695 C C . PHE A 1 88 ? 9.933 3.657 -12.124 1.00 90.12 88 PHE A C 1
ATOM 697 O O . PHE A 1 88 ? 10.785 2.975 -12.696 1.00 90.12 88 PHE A O 1
ATOM 704 N N . THR A 1 89 ? 10.139 4.926 -11.791 1.00 89.88 89 THR A N 1
ATOM 705 C CA . THR A 1 89 ? 11.453 5.575 -11.790 1.00 89.88 89 THR A CA 1
ATOM 706 C C . THR A 1 89 ? 12.300 5.091 -10.610 1.00 89.88 89 THR A C 1
ATOM 708 O O . THR A 1 89 ? 11.786 4.530 -9.641 1.00 89.88 89 THR A O 1
ATOM 711 N N . SER A 1 90 ? 13.608 5.367 -10.638 1.00 89.31 90 SER A N 1
ATOM 712 C CA . SER A 1 90 ? 14.502 5.075 -9.505 1.00 89.31 90 SER A CA 1
ATOM 713 C C . SER A 1 90 ? 14.031 5.721 -8.200 1.00 89.31 90 SER A C 1
ATOM 715 O O . SER A 1 90 ? 14.156 5.116 -7.141 1.00 89.31 90 SER A O 1
ATOM 717 N N . TYR A 1 91 ? 13.457 6.925 -8.275 1.00 85.44 91 TYR A N 1
ATOM 718 C CA . TYR A 1 91 ? 12.883 7.614 -7.121 1.00 85.44 91 TYR A CA 1
ATOM 719 C C . TYR A 1 91 ? 11.637 6.890 -6.587 1.00 85.44 91 TYR A C 1
ATOM 721 O O . TYR A 1 91 ? 11.539 6.626 -5.392 1.00 85.44 91 TYR A O 1
ATOM 729 N N . GLN A 1 92 ? 10.730 6.462 -7.469 1.00 86.56 92 GLN A N 1
ATOM 730 C CA . GLN A 1 92 ? 9.543 5.694 -7.067 1.00 86.56 92 GLN A CA 1
ATOM 731 C C . GLN A 1 92 ? 9.892 4.325 -6.473 1.00 86.56 92 GLN A C 1
ATOM 733 O O . GLN A 1 92 ? 9.207 3.869 -5.567 1.00 86.56 92 GLN A O 1
ATOM 738 N N . LEU A 1 93 ? 10.983 3.684 -6.906 1.00 89.62 93 LEU A N 1
ATOM 739 C CA . LEU A 1 93 ? 11.462 2.454 -6.263 1.00 89.62 93 LEU A CA 1
ATOM 740 C C . LEU A 1 93 ? 11.958 2.694 -4.832 1.00 89.62 93 LEU A C 1
ATOM 742 O O . LEU A 1 93 ? 11.769 1.831 -3.979 1.00 89.62 93 LEU A O 1
ATOM 746 N N . GLN A 1 94 ? 12.557 3.856 -4.553 1.00 87.25 94 GLN A N 1
ATOM 747 C CA . GLN A 1 94 ? 12.950 4.225 -3.190 1.00 87.25 94 GLN A CA 1
ATOM 748 C C . GLN A 1 94 ? 11.730 4.504 -2.308 1.00 87.25 94 GLN A C 1
ATOM 750 O O . GLN A 1 94 ? 11.707 4.072 -1.157 1.00 87.25 94 GLN A O 1
ATOM 755 N N . ILE A 1 95 ? 10.709 5.183 -2.846 1.00 83.88 95 ILE A N 1
ATOM 756 C CA . ILE A 1 95 ? 9.419 5.362 -2.159 1.00 83.88 95 ILE A CA 1
ATOM 757 C C . ILE A 1 95 ? 8.796 3.994 -1.862 1.00 83.88 95 ILE A C 1
ATOM 759 O O . ILE A 1 95 ? 8.428 3.724 -0.721 1.00 83.88 95 ILE A O 1
ATOM 763 N N . PHE A 1 96 ? 8.778 3.098 -2.849 1.00 88.50 96 PHE A N 1
ATOM 764 C CA . PHE A 1 96 ? 8.270 1.739 -2.692 1.00 88.50 96 PHE A CA 1
ATOM 765 C C . PHE A 1 96 ? 8.994 0.973 -1.572 1.00 88.50 96 PHE A C 1
ATOM 767 O O . PHE A 1 96 ? 8.358 0.393 -0.694 1.00 88.50 96 PHE A O 1
ATOM 774 N N . ASP A 1 97 ? 10.329 1.015 -1.533 1.00 90.00 97 ASP A N 1
ATOM 775 C CA . ASP A 1 97 ? 11.102 0.362 -0.468 1.00 90.00 97 ASP A CA 1
ATOM 776 C C . ASP A 1 97 ? 10.799 0.929 0.922 1.00 90.00 97 ASP A C 1
ATOM 778 O O . ASP A 1 97 ? 10.760 0.189 1.909 1.00 90.00 97 ASP A O 1
ATOM 782 N N . ARG A 1 98 ? 10.525 2.230 1.011 1.00 84.69 98 ARG A N 1
ATOM 783 C CA . ARG A 1 98 ? 10.114 2.876 2.259 1.00 84.69 98 ARG A CA 1
ATOM 784 C C . ARG A 1 98 ? 8.717 2.456 2.685 1.00 84.69 98 ARG A C 1
ATOM 786 O O . ARG A 1 98 ? 8.531 2.105 3.850 1.00 84.69 98 ARG A O 1
ATOM 793 N N . GLY A 1 99 ? 7.761 2.424 1.762 1.00 86.19 99 GLY A N 1
ATOM 794 C CA . GLY A 1 99 ? 6.413 1.936 2.044 1.00 86.19 99 GLY A CA 1
ATOM 795 C C . GLY A 1 99 ? 6.407 0.485 2.520 1.00 86.19 99 GLY A C 1
ATOM 796 O O . GLY A 1 99 ? 5.701 0.166 3.476 1.00 86.19 99 GLY A O 1
ATOM 797 N N . LEU A 1 100 ? 7.281 -0.369 1.969 1.00 90.50 100 LEU A N 1
ATOM 798 C CA . LEU A 1 100 ? 7.478 -1.730 2.478 1.00 90.50 100 LEU A CA 1
ATOM 799 C C . LEU A 1 100 ? 7.935 -1.739 3.944 1.00 90.50 100 LEU A C 1
ATOM 801 O O . LEU A 1 100 ? 7.417 -2.521 4.743 1.00 90.50 100 LEU A O 1
ATOM 805 N N . ILE A 1 101 ? 8.911 -0.901 4.307 1.00 89.44 101 ILE A N 1
ATOM 806 C CA . ILE A 1 101 ? 9.420 -0.804 5.685 1.00 89.44 101 ILE A CA 1
ATOM 807 C C . ILE A 1 101 ? 8.323 -0.299 6.628 1.00 89.44 101 ILE A C 1
ATOM 809 O O . ILE A 1 101 ? 8.086 -0.917 7.665 1.00 89.44 101 ILE A O 1
ATOM 813 N N . LEU A 1 102 ? 7.612 0.759 6.243 1.00 86.25 102 LEU A N 1
ATOM 814 C CA . LEU A 1 102 ? 6.502 1.322 7.016 1.00 86.25 102 LEU A CA 1
ATOM 815 C C . LEU A 1 102 ? 5.389 0.296 7.236 1.00 86.25 102 LEU A C 1
ATOM 817 O O . LEU A 1 102 ? 4.982 0.038 8.369 1.00 86.25 102 LEU A O 1
ATOM 821 N N . GLY A 1 103 ? 4.951 -0.370 6.165 1.00 89.19 103 GLY A N 1
ATOM 822 C CA . GLY A 1 103 ? 3.948 -1.427 6.238 1.00 89.19 103 GLY A CA 1
ATOM 823 C C . GLY A 1 103 ? 4.378 -2.567 7.164 1.00 89.19 103 GLY A C 1
ATOM 824 O O . GLY A 1 103 ? 3.545 -3.117 7.886 1.00 89.19 103 GLY A O 1
ATOM 825 N N . ARG A 1 104 ? 5.678 -2.903 7.207 1.00 91.56 104 ARG A N 1
ATOM 826 C CA . ARG A 1 104 ? 6.266 -3.919 8.104 1.00 91.56 104 ARG A CA 1
ATOM 827 C C . ARG A 1 104 ? 6.276 -3.519 9.579 1.00 91.56 104 ARG A C 1
ATOM 829 O O . ARG A 1 104 ? 6.176 -4.399 10.427 1.00 91.56 104 ARG A O 1
ATOM 836 N N . GLN A 1 105 ? 6.394 -2.231 9.883 1.00 87.88 105 GLN A N 1
ATOM 837 C CA . GLN A 1 105 ? 6.472 -1.727 11.258 1.00 87.88 105 GLN A CA 1
ATOM 838 C C . GLN A 1 105 ? 5.113 -1.682 11.964 1.00 87.88 105 GLN A C 1
ATOM 840 O O . GLN A 1 105 ? 5.060 -1.678 13.194 1.00 87.88 105 GLN A O 1
ATOM 845 N N . LEU A 1 106 ? 4.011 -1.695 11.211 1.00 87.62 106 LEU A N 1
ATOM 846 C CA . LEU A 1 106 ? 2.680 -1.703 11.802 1.00 87.62 106 LEU A CA 1
ATOM 847 C C . LEU A 1 106 ? 2.373 -2.995 12.550 1.00 87.62 106 LEU A C 1
ATOM 849 O O . LEU A 1 106 ? 2.549 -4.107 12.040 1.00 87.62 106 LEU A O 1
ATOM 853 N N . ARG A 1 107 ? 1.815 -2.810 13.750 1.00 86.75 107 ARG A N 1
ATOM 854 C CA . ARG A 1 107 ? 1.324 -3.895 14.600 1.00 86.75 107 ARG A CA 1
ATOM 855 C C . ARG A 1 107 ? 0.126 -4.602 13.975 1.00 86.75 107 ARG A C 1
ATOM 857 O O . ARG A 1 107 ? 0.051 -5.828 14.030 1.00 86.75 107 ARG A O 1
ATOM 864 N N . THR A 1 108 ? -0.804 -3.848 13.392 1.00 91.19 108 THR A N 1
ATOM 865 C CA . THR A 1 108 ? -1.940 -4.424 12.669 1.00 91.19 108 THR A CA 1
ATOM 866 C C . THR A 1 108 ? -1.463 -4.894 11.301 1.00 91.19 108 THR A C 1
ATOM 868 O O . THR A 1 108 ? -0.918 -4.108 10.532 1.00 91.19 108 THR A O 1
ATOM 871 N N . ARG A 1 109 ? -1.627 -6.188 11.016 1.00 93.56 109 ARG A N 1
ATOM 872 C CA . ARG A 1 109 ? -1.135 -6.857 9.801 1.00 93.56 109 ARG A CA 1
ATOM 873 C C . ARG A 1 109 ? -2.281 -7.203 8.859 1.00 93.56 109 ARG A C 1
ATOM 875 O O . ARG A 1 109 ? -3.420 -7.327 9.301 1.00 93.56 109 ARG A O 1
ATOM 882 N N . ASN A 1 110 ? -1.950 -7.454 7.594 1.00 94.75 110 ASN A N 1
ATOM 883 C CA . ASN A 1 110 ? -2.890 -7.869 6.550 1.00 94.75 110 ASN A CA 1
ATOM 884 C C . ASN A 1 110 ? -4.080 -6.910 6.371 1.00 94.75 110 ASN A C 1
ATOM 886 O O . ASN A 1 110 ? -5.195 -7.353 6.107 1.00 94.75 110 ASN A O 1
ATOM 890 N N . ILE A 1 111 ? -3.853 -5.597 6.483 1.00 93.56 111 ILE A N 1
ATOM 891 C CA . ILE A 1 111 ? -4.906 -4.577 6.338 1.00 93.56 111 ILE A CA 1
ATOM 892 C C . ILE A 1 111 ? -5.614 -4.692 4.975 1.00 93.56 111 ILE A C 1
ATOM 894 O O . ILE A 1 111 ? -6.801 -4.402 4.879 1.00 93.56 111 ILE A O 1
ATOM 898 N N . HIS A 1 112 ? -4.935 -5.213 3.946 1.00 92.00 112 HIS A N 1
ATOM 899 C CA . HIS A 1 112 ? -5.531 -5.491 2.634 1.00 92.00 112 HIS A CA 1
ATOM 900 C C . HIS A 1 112 ? -6.735 -6.457 2.663 1.00 92.00 112 HIS A C 1
ATOM 902 O O . HIS A 1 112 ? -7.524 -6.479 1.725 1.00 92.00 112 HIS A O 1
ATOM 908 N N . GLN A 1 113 ? -6.899 -7.245 3.733 1.00 93.69 113 GLN A N 1
ATOM 909 C CA . GLN A 1 113 ? -8.010 -8.193 3.916 1.00 93.69 113 GLN A CA 1
ATOM 910 C C . GLN A 1 113 ? -9.194 -7.584 4.671 1.00 93.69 113 GLN A C 1
ATOM 912 O O . GLN A 1 113 ? -10.220 -8.241 4.841 1.00 93.69 113 GLN A O 1
ATOM 917 N N . PHE A 1 114 ? -9.048 -6.360 5.177 1.00 92.94 114 PHE A N 1
ATOM 918 C CA . PHE A 1 114 ? -10.084 -5.699 5.950 1.00 92.94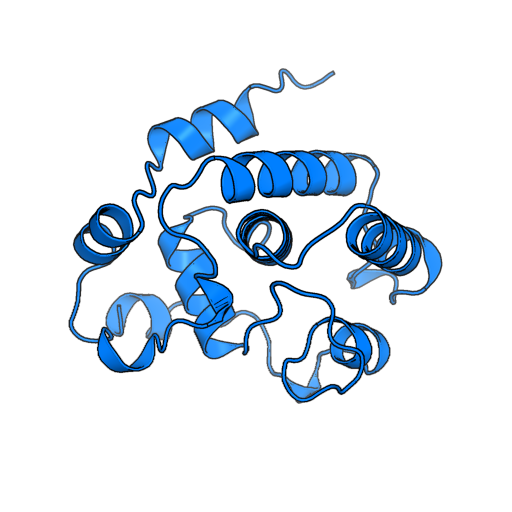 114 PHE A CA 1
ATOM 919 C C . PHE A 1 114 ? -11.239 -5.250 5.045 1.00 92.94 114 PHE A C 1
ATOM 921 O O . PHE A 1 114 ? -11.022 -4.598 4.024 1.00 92.94 114 PHE A O 1
ATOM 928 N N . ASP A 1 115 ? -12.480 -5.551 5.437 1.00 92.44 115 ASP A N 1
ATOM 929 C CA . ASP A 1 115 ? -13.656 -5.066 4.714 1.00 92.44 115 ASP A CA 1
ATOM 930 C C . ASP A 1 115 ? -13.979 -3.619 5.111 1.00 92.44 115 ASP A C 1
ATOM 932 O O . ASP A 1 115 ? -14.707 -3.343 6.069 1.00 92.44 115 ASP A O 1
ATOM 936 N N . PHE A 1 116 ? -13.445 -2.678 4.333 1.00 90.94 116 PHE A N 1
ATOM 937 C CA . PHE A 1 116 ? -13.651 -1.242 4.525 1.00 90.94 116 PHE A CA 1
ATOM 938 C C . PHE A 1 116 ? -15.118 -0.801 4.424 1.00 90.94 116 PHE A C 1
ATOM 940 O O . PHE A 1 116 ? -15.463 0.288 4.888 1.00 90.94 116 PHE A O 1
ATOM 947 N N . LYS A 1 117 ? -16.013 -1.627 3.864 1.00 91.12 117 LYS A N 1
ATOM 948 C CA . LYS A 1 117 ? -17.444 -1.296 3.780 1.00 91.12 117 LYS A CA 1
ATOM 949 C C . LYS A 1 117 ? -18.103 -1.278 5.156 1.00 91.12 117 LYS A C 1
ATOM 951 O O . LYS A 1 117 ? -19.085 -0.566 5.343 1.00 91.12 117 LYS A O 1
ATOM 956 N N . LEU A 1 118 ? -17.539 -2.009 6.120 1.00 92.12 118 LEU A N 1
ATOM 957 C CA . LEU A 1 118 ? -18.050 -2.112 7.489 1.00 92.12 118 LEU A CA 1
ATOM 958 C C . LEU A 1 118 ? -17.778 -0.870 8.348 1.00 92.12 118 LEU A C 1
ATOM 960 O O . LEU A 1 118 ? -18.267 -0.799 9.470 1.00 92.12 118 LEU A O 1
ATOM 964 N N 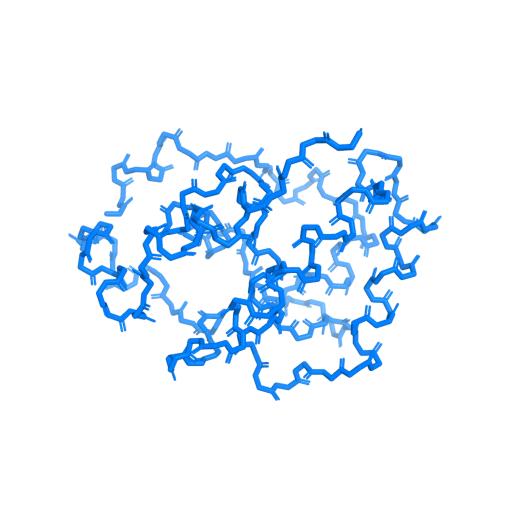. VAL A 1 119 ? -16.985 0.083 7.852 1.00 90.56 119 VAL A N 1
ATOM 965 C CA . VAL A 1 119 ? -16.519 1.255 8.617 1.00 90.56 119 VAL A CA 1
ATOM 966 C C . VAL A 1 119 ? -16.732 2.571 7.871 1.00 90.56 119 VAL A C 1
ATOM 968 O O . VAL A 1 119 ? -16.056 3.571 8.117 1.00 90.56 119 VAL A O 1
ATOM 971 N N . LEU A 1 120 ? -17.664 2.589 6.919 1.00 89.75 120 LEU A N 1
ATOM 972 C CA . LEU A 1 120 ? -17.963 3.785 6.131 1.00 89.75 120 LEU A CA 1
ATOM 973 C C . LEU A 1 120 ? -18.450 4.965 6.992 1.00 89.75 120 LEU A C 1
ATOM 975 O O . LEU A 1 120 ? -18.166 6.125 6.658 1.00 89.75 120 LEU A O 1
ATOM 979 N N . ASP A 1 121 ? -19.121 4.649 8.100 1.00 91.81 121 ASP A N 1
ATOM 980 C CA . ASP A 1 121 ? -19.628 5.551 9.139 1.00 91.81 121 ASP A CA 1
ATOM 981 C C . ASP A 1 121 ? -18.532 6.085 10.078 1.00 91.81 121 ASP A C 1
ATOM 983 O O . ASP A 1 121 ? -18.727 7.118 10.714 1.00 91.81 121 ASP A O 1
ATOM 987 N N . LYS A 1 122 ? -17.366 5.431 10.141 1.00 92.06 122 LYS A N 1
ATOM 988 C CA . LYS A 1 122 ? -16.234 5.855 10.977 1.00 92.06 122 LYS A CA 1
ATOM 989 C C . LYS A 1 122 ? -15.483 7.035 10.381 1.00 92.06 122 LYS A C 1
ATOM 991 O O . LYS A 1 122 ? -15.435 7.231 9.165 1.00 92.06 122 LYS A O 1
ATOM 996 N N . THR A 1 123 ? -14.836 7.821 11.226 1.00 91.56 123 THR A N 1
ATOM 997 C CA . THR A 1 123 ? -13.922 8.893 10.816 1.00 91.56 123 THR A CA 1
ATOM 998 C C . THR A 1 123 ? -12.557 8.334 10.393 1.00 91.56 123 THR A C 1
ATOM 1000 O O . THR A 1 123 ? -12.153 7.242 10.791 1.00 91.56 123 THR A O 1
ATOM 1003 N N . ILE A 1 124 ? -11.804 9.105 9.600 1.00 89.31 124 ILE A N 1
ATOM 1004 C CA . ILE A 1 124 ? -10.423 8.752 9.218 1.00 89.31 124 ILE A CA 1
ATOM 1005 C C . ILE A 1 124 ? -9.535 8.608 10.466 1.00 89.31 124 ILE A C 1
ATOM 1007 O O . ILE A 1 124 ? -8.703 7.707 10.530 1.00 89.31 124 ILE A O 1
ATOM 1011 N N . ALA A 1 125 ? -9.722 9.473 11.469 1.00 90.19 125 ALA A N 1
ATOM 1012 C CA . ALA A 1 125 ? -8.941 9.455 12.705 1.00 90.19 125 ALA A CA 1
ATOM 1013 C C . ALA A 1 125 ? -9.163 8.170 13.521 1.00 90.19 125 ALA A C 1
ATOM 1015 O O . ALA A 1 125 ? -8.193 7.560 13.970 1.00 90.19 125 ALA A O 1
ATOM 1016 N N . GLU A 1 126 ? -10.416 7.723 13.659 1.00 92.00 126 GLU A N 1
ATOM 1017 C CA . GLU A 1 126 ? -10.740 6.452 14.324 1.00 92.00 126 GLU A CA 1
ATOM 1018 C C . GLU A 1 126 ? -10.080 5.269 13.614 1.00 92.00 126 GLU A C 1
ATOM 1020 O O . GLU A 1 126 ? -9.437 4.441 14.257 1.00 92.00 126 GLU A O 1
ATOM 1025 N N . MET A 1 127 ? -10.168 5.223 12.282 1.00 92.19 127 MET A N 1
ATOM 1026 C CA . MET A 1 127 ? -9.576 4.137 11.500 1.00 92.19 127 MET A CA 1
ATOM 1027 C C . MET A 1 127 ? -8.046 4.131 11.559 1.00 92.19 127 MET A C 1
ATOM 1029 O O . MET A 1 127 ? -7.439 3.068 11.687 1.00 92.19 127 MET A O 1
ATOM 1033 N N . ARG A 1 128 ? -7.404 5.305 11.527 1.00 91.06 128 ARG A N 1
ATOM 1034 C CA . ARG A 1 128 ? -5.952 5.420 11.736 1.00 91.06 128 ARG A CA 1
ATOM 1035 C C . ARG A 1 128 ? -5.544 4.887 13.101 1.00 91.06 128 ARG A C 1
ATOM 1037 O O . ARG A 1 128 ? -4.630 4.072 13.177 1.00 91.06 128 ARG A O 1
ATOM 1044 N N . SER A 1 129 ? -6.257 5.278 14.157 1.00 91.19 129 SER A N 1
ATOM 1045 C CA . SER A 1 129 ? -6.008 4.776 15.511 1.00 91.19 129 SER A CA 1
ATOM 1046 C C . SER A 1 129 ? -6.171 3.254 15.589 1.00 91.19 129 SER A C 1
ATOM 1048 O O . SER A 1 129 ? -5.291 2.571 16.111 1.00 91.19 129 SER A O 1
ATOM 1050 N N . GLN A 1 130 ? -7.233 2.707 14.988 1.00 90.75 130 GLN A N 1
ATOM 1051 C CA . GLN A 1 130 ? -7.492 1.266 14.947 1.00 90.75 130 GLN A CA 1
ATOM 1052 C C . GLN A 1 130 ? -6.382 0.482 14.231 1.00 90.75 130 GLN A C 1
ATOM 1054 O O . GLN A 1 130 ? -6.001 -0.606 14.669 1.00 90.75 130 GLN A O 1
ATOM 1059 N N . PHE A 1 131 ? -5.846 1.018 13.135 1.00 89.94 131 PHE A N 1
ATOM 1060 C CA . PHE A 1 131 ? -4.761 0.377 12.392 1.00 89.94 131 PHE A CA 1
ATOM 1061 C C . PHE A 1 131 ? -3.364 0.706 12.925 1.00 89.94 131 PHE A C 1
ATOM 1063 O O . PHE A 1 131 ? -2.396 0.093 12.480 1.00 89.94 131 PHE A O 1
ATOM 1070 N N . GLY A 1 132 ? -3.252 1.611 13.901 1.00 88.50 132 GLY A N 1
ATOM 1071 C CA . GLY A 1 132 ? -1.972 2.076 14.433 1.00 88.50 132 GLY A CA 1
ATOM 1072 C C . GLY A 1 132 ? -1.193 2.958 13.455 1.00 88.50 132 GLY A C 1
ATOM 1073 O O . GLY A 1 132 ? 0.030 2.975 13.501 1.00 88.50 132 GLY A O 1
ATOM 1074 N N . ILE A 1 133 ? -1.889 3.650 12.552 1.00 88.12 133 ILE A N 1
ATOM 1075 C CA . ILE A 1 133 ? -1.304 4.549 11.555 1.00 88.12 133 ILE A CA 1
ATOM 1076 C C . ILE A 1 133 ? -1.064 5.919 12.200 1.00 88.12 133 ILE A C 1
ATOM 1078 O O . ILE A 1 133 ? -2.016 6.639 12.506 1.00 88.12 133 ILE A O 1
ATOM 1082 N N . ASP A 1 134 ? 0.205 6.291 12.357 1.00 84.38 134 ASP A N 1
ATOM 1083 C CA . ASP A 1 134 ? 0.627 7.632 12.766 1.00 84.38 134 ASP A CA 1
ATOM 1084 C C . ASP A 1 134 ? 1.120 8.414 11.539 1.00 84.38 134 ASP A C 1
ATOM 1086 O O . ASP A 1 134 ? 2.153 8.090 10.949 1.00 84.38 134 ASP A O 1
ATOM 1090 N N . LEU A 1 135 ? 0.368 9.445 11.138 1.00 78.50 135 LEU A N 1
ATOM 1091 C CA . LEU A 1 135 ? 0.729 10.268 9.982 1.00 78.50 135 LEU A CA 1
ATOM 1092 C C . LEU A 1 135 ? 2.041 11.018 10.171 1.00 78.50 135 LEU A C 1
ATOM 1094 O O . LEU A 1 135 ? 2.781 11.175 9.207 1.00 78.50 135 LEU A O 1
ATOM 1098 N N . LYS A 1 136 ? 2.341 11.468 11.390 1.00 76.88 136 LYS A N 1
ATOM 1099 C CA . LYS A 1 136 ? 3.557 12.238 11.639 1.00 76.88 136 LYS A CA 1
ATOM 1100 C C . LYS A 1 136 ? 4.782 11.359 11.409 1.00 76.88 136 LYS A C 1
ATOM 1102 O O . LYS A 1 136 ? 5.724 11.772 10.744 1.00 76.88 136 LYS A O 1
ATOM 1107 N N . GLN A 1 137 ? 4.716 10.111 11.875 1.00 72.44 137 GLN A N 1
ATOM 1108 C CA . GLN A 1 137 ? 5.752 9.113 11.619 1.00 72.44 137 GLN A CA 1
ATOM 1109 C C . GLN A 1 137 ? 5.884 8.785 10.122 1.00 72.44 137 GLN A C 1
ATOM 1111 O O . GLN A 1 137 ? 6.998 8.626 9.625 1.00 72.44 137 GLN A O 1
ATOM 1116 N N . LEU A 1 138 ? 4.764 8.692 9.398 1.00 72.56 138 LEU A N 1
ATOM 1117 C CA . LEU A 1 138 ? 4.761 8.447 7.953 1.00 72.56 138 LEU A CA 1
ATOM 1118 C C . LEU A 1 138 ? 5.394 9.604 7.169 1.00 72.56 138 LEU A C 1
ATOM 1120 O O . LEU A 1 138 ? 6.259 9.364 6.328 1.00 72.56 138 LEU A O 1
ATOM 1124 N N . GLU A 1 139 ? 4.998 10.843 7.460 1.00 70.88 139 GLU A N 1
ATOM 1125 C CA . GLU A 1 139 ? 5.534 12.047 6.821 1.00 70.88 139 GLU A CA 1
ATOM 1126 C C . GLU A 1 139 ? 7.031 12.203 7.103 1.00 70.88 139 GLU A C 1
ATOM 1128 O O . GLU A 1 139 ? 7.814 12.357 6.167 1.00 70.88 139 GLU A O 1
ATOM 1133 N N . GLU A 1 140 ? 7.464 12.075 8.359 1.00 69.44 140 GLU A N 1
ATOM 1134 C CA . GLU A 1 140 ? 8.885 12.139 8.727 1.00 69.44 140 GLU A CA 1
ATOM 1135 C C . GLU A 1 140 ? 9.708 11.062 8.003 1.00 69.44 140 GLU A C 1
ATOM 1137 O O . GLU A 1 140 ? 10.802 11.332 7.507 1.00 69.44 140 GLU A O 1
ATOM 1142 N N . PHE A 1 141 ? 9.182 9.842 7.870 1.00 67.38 141 PHE A N 1
ATOM 1143 C CA . PHE A 1 141 ? 9.893 8.756 7.199 1.00 67.38 141 PHE A CA 1
ATOM 1144 C C . PHE A 1 141 ? 9.991 8.958 5.680 1.00 67.38 141 PHE A C 1
ATOM 1146 O O . PHE A 1 141 ? 11.035 8.680 5.083 1.00 67.38 141 PHE A O 1
ATOM 1153 N N . ILE A 1 142 ? 8.939 9.474 5.043 1.00 63.66 142 ILE A N 1
ATOM 1154 C CA . ILE A 1 142 ? 8.912 9.728 3.596 1.00 63.66 142 ILE A CA 1
ATOM 1155 C C . ILE A 1 142 ? 9.762 10.954 3.241 1.00 63.66 142 ILE A C 1
ATOM 1157 O O . ILE A 1 142 ? 10.586 10.868 2.330 1.00 63.66 142 ILE A O 1
ATOM 1161 N N . TYR A 1 143 ? 9.630 12.052 3.990 1.00 65.19 143 TYR A N 1
ATOM 1162 C CA . TYR A 1 143 ? 10.298 13.333 3.726 1.00 65.19 143 TYR A CA 1
ATOM 1163 C C . TYR A 1 143 ? 11.666 13.498 4.399 1.00 65.19 143 TYR A C 1
ATOM 1165 O O . TYR A 1 143 ? 12.317 14.516 4.197 1.00 65.19 143 TYR A O 1
ATOM 1173 N N . SER A 1 144 ? 12.176 12.486 5.110 1.00 64.50 144 SER A N 1
ATOM 1174 C CA . SER A 1 144 ? 13.577 12.431 5.583 1.00 64.50 144 SER A CA 1
ATOM 1175 C C . SER A 1 144 ? 14.639 12.444 4.464 1.00 64.50 144 SER A C 1
ATOM 1177 O O . SER A 1 144 ? 15.825 12.260 4.734 1.00 64.50 144 SER A O 1
ATOM 1179 N N . ILE A 1 145 ? 14.240 12.626 3.202 1.00 54.50 145 ILE A N 1
ATOM 1180 C CA . ILE A 1 145 ? 15.147 12.845 2.076 1.00 54.50 145 ILE A CA 1
ATOM 1181 C C . ILE A 1 145 ? 15.347 14.349 1.895 1.00 54.50 145 ILE A C 1
ATOM 1183 O O . ILE A 1 145 ? 14.451 15.033 1.403 1.00 54.50 145 ILE A O 1
ATOM 1187 N N . GLU A 1 146 ? 16.541 14.848 2.220 1.00 44.28 146 GLU A N 1
ATOM 1188 C CA . GLU A 1 146 ? 17.037 16.045 1.538 1.00 44.28 146 GLU A CA 1
ATOM 1189 C C . GLU A 1 146 ? 17.190 15.716 0.045 1.00 44.28 146 GLU A C 1
ATOM 1191 O O . GLU A 1 146 ? 17.780 14.680 -0.283 1.00 44.28 146 GLU A O 1
ATOM 1196 N N . PRO A 1 147 ? 16.655 16.545 -0.867 1.00 41.22 147 PRO A N 1
ATOM 1197 C CA . PRO A 1 147 ? 16.875 16.346 -2.291 1.00 41.22 147 PRO A CA 1
ATOM 1198 C C . PRO A 1 147 ? 18.384 16.387 -2.575 1.00 41.22 147 PRO A C 1
ATOM 1200 O O . PRO A 1 147 ? 19.041 17.374 -2.250 1.00 41.22 147 PRO A O 1
ATOM 1203 N N . ILE A 1 148 ? 18.915 15.298 -3.146 1.00 37.53 148 ILE A N 1
ATOM 1204 C CA . ILE A 1 148 ? 20.281 15.238 -3.692 1.00 37.53 148 ILE A CA 1
ATOM 1205 C C . ILE A 1 148 ? 20.321 16.013 -5.008 1.00 37.53 148 ILE A C 1
ATOM 1207 O O . ILE A 1 148 ? 19.409 15.780 -5.837 1.00 37.53 148 ILE A O 1
#

Secondary structure (DSSP, 8-state):
-HHHHHT-----GGGS-HHHHHHH-TTSTTPPTT---HHHHHHHHHHHT-TTSSHHHHHHHH-TT--HHHHHHHHHIIIIIS-GGGPPPHHHHHHHHHHHHHHHH-SS--GGGS-GGGGTTS-HHHHHHHHT--HHHHHHHHH-----